Protein AF-A0A553MPU0-F1 (afdb_monomer_lite)

Foldseek 3Di:
DVLVVLLVVVCVLPVPQRDPDCVVVDFTWADLVSVCPDPVRVPPPLSQLLLLLLDPVSRSTDGSVSSVVSVQLVDPPHDPVSVVVSVVSSVVVVVVVPD

pLDDT: mean 90.35, std 10.64, range [38.84, 97.44]

Sequence (99 aa):
MIFLRLFHRYRDLAPQLVPLDYTTEPTVKLPYELIGSMPELKDNPFRQRIAEVFSEDGQGNLTLDDFLDMFSVLSEMAPRDLKAYYAFKIYEINRQNLN

InterPro domains:
  IPR011992 EF-hand domain pair [SSF47473] (39-96)
  IPR051433 Calcium and Integrin-Binding [PTHR45791] (4-97)

Structure (mmCIF, N/CA/C/O backbone):
data_AF-A0A553MPU0-F1
#
_entry.id   AF-A0A553MPU0-F1
#
loop_
_atom_site.group_PDB
_atom_site.id
_atom_site.type_symbol
_atom_site.label_atom_id
_atom_site.label_alt_id
_atom_site.label_comp_id
_atom_site.label_asym_id
_atom_site.label_entity_id
_atom_site.label_seq_id
_atom_site.pdbx_PDB_ins_code
_atom_site.Cartn_x
_atom_site.Cartn_y
_atom_site.Cartn_z
_atom_site.occupancy
_atom_site.B_iso_or_equiv
_atom_site.auth_seq_id
_atom_site.auth_comp_id
_atom_site.auth_asym_id
_atom_site.auth_atom_id
_atom_site.pdbx_PDB_model_num
ATOM 1 N N . MET A 1 1 ? 13.175 -13.945 5.491 1.00 67.12 1 MET A N 1
ATOM 2 C CA . MET A 1 1 ? 12.250 -14.810 4.713 1.00 67.12 1 MET A CA 1
ATOM 3 C C . MET A 1 1 ? 10.912 -14.136 4.366 1.00 67.12 1 MET A C 1
ATOM 5 O O . MET A 1 1 ? 10.346 -14.492 3.345 1.00 67.12 1 MET A O 1
ATOM 9 N N . ILE A 1 2 ? 10.404 -13.175 5.158 1.00 81.75 2 ILE A N 1
ATOM 10 C CA . ILE A 1 2 ? 9.120 -12.476 4.901 1.00 81.75 2 ILE A CA 1
ATOM 11 C C . ILE A 1 2 ? 9.201 -11.513 3.706 1.00 81.75 2 ILE A C 1
ATOM 13 O O . ILE A 1 2 ? 8.344 -11.576 2.834 1.00 81.75 2 ILE A O 1
ATOM 17 N N . PHE A 1 3 ? 10.266 -10.709 3.620 1.00 85.81 3 PHE A N 1
ATOM 18 C CA . PHE A 1 3 ? 10.491 -9.773 2.510 1.00 85.81 3 PHE A CA 1
ATOM 19 C C . PHE A 1 3 ? 10.394 -10.453 1.135 1.00 85.81 3 PHE A C 1
ATOM 21 O O . PHE A 1 3 ? 9.581 -10.060 0.312 1.00 85.81 3 PHE A O 1
ATOM 28 N N . LEU A 1 4 ? 11.138 -11.548 0.924 1.00 90.06 4 LEU A N 1
ATOM 29 C CA . LEU A 1 4 ? 11.112 -12.301 -0.338 1.00 90.06 4 LEU A CA 1
ATOM 30 C C . LEU A 1 4 ? 9.707 -12.813 -0.692 1.00 90.06 4 LEU A C 1
ATOM 32 O O . LEU A 1 4 ? 9.329 -12.811 -1.857 1.00 90.06 4 LEU A O 1
ATOM 36 N N . ARG A 1 5 ? 8.907 -13.225 0.302 1.00 92.44 5 ARG A N 1
ATOM 37 C CA . ARG A 1 5 ? 7.523 -13.662 0.063 1.00 92.44 5 ARG A CA 1
ATOM 38 C C . ARG A 1 5 ? 6.638 -12.509 -0.404 1.00 92.44 5 ARG A C 1
ATOM 40 O O . ARG A 1 5 ? 5.850 -12.703 -1.323 1.00 92.44 5 ARG A O 1
ATOM 47 N N . LEU A 1 6 ? 6.759 -11.336 0.219 1.00 93.94 6 LEU A N 1
ATOM 48 C CA . LEU A 1 6 ? 5.999 -10.150 -0.182 1.00 93.94 6 LEU A CA 1
ATOM 49 C C . LEU A 1 6 ? 6.450 -9.630 -1.549 1.00 93.94 6 LEU A C 1
ATOM 51 O O . LEU A 1 6 ? 5.602 -9.299 -2.368 1.00 93.94 6 LEU A O 1
ATOM 55 N N . PHE A 1 7 ? 7.752 -9.668 -1.834 1.00 94.62 7 PHE A N 1
ATOM 56 C CA . PHE A 1 7 ? 8.293 -9.353 -3.152 1.00 94.62 7 PHE A CA 1
ATOM 57 C C . PHE A 1 7 ? 7.713 -10.257 -4.246 1.00 94.62 7 PHE A C 1
ATOM 59 O O . PHE A 1 7 ? 7.209 -9.767 -5.253 1.00 94.62 7 PHE A O 1
ATOM 66 N N . HIS A 1 8 ? 7.726 -11.578 -4.038 1.00 94.88 8 HIS A N 1
ATOM 67 C CA . HIS A 1 8 ? 7.133 -12.505 -5.000 1.00 94.88 8 HIS A CA 1
ATOM 68 C C . HIS A 1 8 ? 5.636 -12.253 -5.185 1.00 94.88 8 HIS A C 1
ATOM 70 O O . HIS A 1 8 ? 5.188 -12.208 -6.320 1.00 94.88 8 HIS A O 1
ATOM 76 N N . ARG A 1 9 ? 4.884 -11.973 -4.112 1.00 94.81 9 ARG A N 1
ATOM 77 C CA . ARG A 1 9 ? 3.467 -11.587 -4.228 1.00 94.81 9 ARG A CA 1
ATOM 78 C C . ARG A 1 9 ? 3.264 -10.309 -5.042 1.00 94.81 9 ARG A C 1
ATOM 80 O O . ARG A 1 9 ? 2.392 -10.285 -5.900 1.00 94.81 9 ARG A O 1
ATOM 87 N N . TYR A 1 10 ? 4.060 -9.270 -4.790 1.00 96.06 10 TYR A N 1
ATOM 88 C CA . TYR A 1 10 ? 4.020 -8.023 -5.556 1.00 96.06 10 TYR A CA 1
ATOM 89 C C . TYR A 1 10 ? 4.276 -8.299 -7.042 1.00 96.06 10 TYR A C 1
ATOM 91 O O . TYR A 1 10 ? 3.526 -7.857 -7.908 1.00 96.06 10 TYR A O 1
ATOM 99 N N . ARG A 1 11 ? 5.274 -9.132 -7.350 1.00 95.94 11 ARG A N 1
ATOM 100 C CA . ARG A 1 11 ? 5.548 -9.565 -8.721 1.00 95.94 11 ARG A CA 1
ATOM 101 C C . ARG A 1 11 ? 4.418 -10.395 -9.328 1.00 95.94 11 ARG A C 1
ATOM 103 O O . ARG A 1 11 ? 4.103 -10.182 -10.493 1.00 95.94 11 ARG A O 1
ATOM 110 N N . ASP A 1 12 ? 3.809 -11.306 -8.579 1.00 95.88 12 ASP A N 1
ATOM 111 C CA . ASP A 1 12 ? 2.748 -12.194 -9.072 1.00 95.88 12 ASP A CA 1
ATOM 112 C C . ASP A 1 12 ? 1.495 -11.421 -9.516 1.00 95.88 12 ASP A C 1
ATOM 114 O O . ASP A 1 12 ? 0.767 -11.890 -10.390 1.00 95.88 12 ASP A O 1
ATOM 118 N N . LEU A 1 13 ? 1.269 -10.217 -8.976 1.00 95.88 13 LEU A N 1
ATOM 119 C CA . LEU A 1 13 ? 0.192 -9.327 -9.420 1.00 95.88 13 LEU A C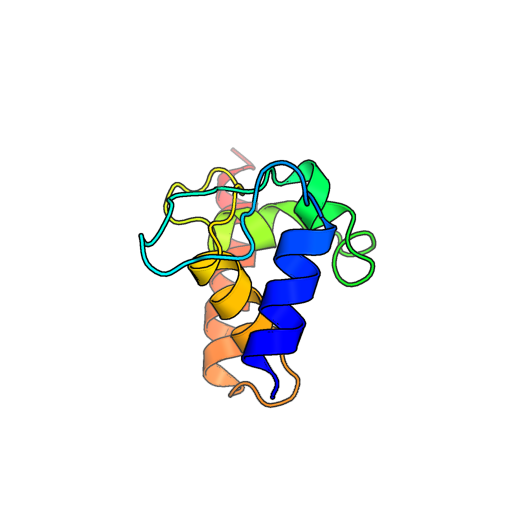A 1
ATOM 120 C C . LEU A 1 13 ? 0.409 -8.797 -10.847 1.00 95.88 13 LEU A C 1
ATOM 122 O O . LEU A 1 13 ? -0.559 -8.619 -11.584 1.00 95.88 13 LEU A O 1
ATOM 126 N N . ALA A 1 14 ? 1.657 -8.543 -11.249 1.00 95.50 14 ALA A N 1
ATOM 127 C CA . ALA A 1 14 ? 1.995 -8.095 -12.601 1.00 95.50 14 ALA A CA 1
ATOM 128 C C . ALA A 1 14 ? 3.416 -8.534 -13.005 1.00 95.50 14 ALA A C 1
ATOM 130 O O . ALA A 1 14 ? 4.342 -7.711 -13.062 1.00 95.50 14 ALA A O 1
ATOM 131 N N . PRO A 1 15 ? 3.622 -9.819 -13.342 1.00 94.69 15 PRO A N 1
ATOM 132 C CA . PRO A 1 15 ? 4.952 -10.359 -13.627 1.00 94.69 15 PRO A CA 1
ATOM 133 C C . PRO A 1 15 ? 5.590 -9.749 -14.882 1.00 94.69 15 PRO A C 1
ATOM 135 O O . PRO A 1 15 ? 6.810 -9.796 -15.047 1.00 94.69 15 PRO A O 1
ATOM 138 N N . GLN A 1 16 ? 4.792 -9.158 -15.767 1.00 92.94 16 GLN A N 1
ATOM 139 C CA . GLN A 1 16 ? 5.264 -8.418 -16.935 1.00 92.94 16 GLN A CA 1
ATOM 140 C C . GLN A 1 16 ? 5.771 -7.003 -16.609 1.00 92.94 16 GLN A C 1
ATOM 142 O O . GLN A 1 16 ? 6.486 -6.431 -17.424 1.00 92.94 16 GLN A O 1
ATOM 147 N N . LEU A 1 17 ? 5.408 -6.438 -15.451 1.00 92.00 17 LEU A N 1
ATOM 148 C CA . LEU A 1 17 ? 5.790 -5.077 -15.047 1.00 92.00 17 LEU A CA 1
ATOM 149 C C . LEU A 1 17 ? 6.909 -5.061 -14.001 1.00 92.00 17 LEU A C 1
ATOM 151 O O . LEU A 1 17 ? 7.752 -4.172 -14.019 1.00 92.00 17 LEU A O 1
ATOM 155 N N . VAL A 1 18 ? 6.915 -6.031 -13.087 1.00 94.56 18 VAL A N 1
ATOM 156 C CA . VAL A 1 18 ? 7.789 -6.043 -11.902 1.00 94.56 18 VAL A CA 1
ATOM 157 C C . VAL A 1 18 ? 8.984 -6.965 -12.142 1.00 94.56 18 VAL A C 1
ATOM 159 O O . VAL A 1 18 ? 8.803 -8.160 -11.973 1.00 94.56 18 VAL A O 1
ATOM 162 N N . PRO A 1 19 ? 10.193 -6.520 -12.516 1.00 92.94 19 PRO A N 1
ATOM 163 C CA . PRO A 1 19 ? 11.308 -7.427 -12.822 1.00 92.94 19 PRO A CA 1
ATOM 164 C C . PRO A 1 19 ? 11.745 -8.281 -11.615 1.00 92.94 19 PRO A C 1
ATOM 166 O O . PRO A 1 19 ? 11.483 -7.945 -10.467 1.00 92.94 19 PRO A O 1
ATOM 169 N N . LEU A 1 20 ? 12.419 -9.412 -11.865 1.00 91.19 20 LEU A N 1
ATOM 170 C CA . LEU A 1 20 ? 13.065 -10.191 -10.790 1.00 91.19 20 LEU A CA 1
ATOM 171 C C . LEU A 1 20 ? 14.336 -9.514 -10.276 1.00 91.19 20 LEU A C 1
ATOM 173 O O . LEU A 1 20 ? 14.673 -9.647 -9.103 1.00 91.19 20 LEU A O 1
ATOM 177 N N . ASP A 1 21 ? 15.043 -8.831 -11.173 1.00 89.75 21 ASP A N 1
ATOM 178 C CA . ASP A 1 21 ? 16.233 -8.066 -10.847 1.00 89.75 21 ASP A CA 1
ATOM 179 C C . ASP A 1 21 ? 15.830 -6.658 -10.403 1.00 89.75 21 ASP A C 1
ATOM 181 O O . ASP A 1 21 ? 15.263 -5.884 -11.175 1.00 89.75 21 ASP A O 1
ATOM 185 N N . TYR A 1 22 ? 16.102 -6.367 -9.134 1.00 86.94 22 TYR A N 1
ATOM 186 C CA . TYR A 1 22 ? 15.849 -5.079 -8.492 1.00 86.94 22 TYR A CA 1
ATOM 187 C C . TYR A 1 22 ? 17.143 -4.303 -8.205 1.00 86.94 22 TYR A C 1
ATOM 189 O O . TYR A 1 22 ? 17.096 -3.277 -7.535 1.00 86.94 22 TYR A O 1
ATOM 197 N N . THR A 1 23 ? 18.298 -4.749 -8.718 1.00 88.75 23 THR A N 1
ATOM 198 C CA . THR A 1 23 ? 19.594 -4.071 -8.504 1.00 88.75 23 THR A CA 1
ATOM 199 C C . THR A 1 23 ? 19.637 -2.646 -9.050 1.00 88.75 23 THR A C 1
ATOM 201 O O . THR A 1 23 ? 20.424 -1.834 -8.574 1.00 88.75 23 THR A O 1
ATOM 204 N N . THR A 1 24 ? 18.788 -2.330 -10.029 1.00 88.12 24 THR A N 1
ATOM 205 C CA . THR A 1 24 ? 18.650 -0.986 -10.602 1.00 88.12 24 THR A CA 1
ATOM 206 C C . THR A 1 24 ? 17.559 -0.150 -9.931 1.00 88.12 24 THR A C 1
ATOM 208 O O . THR A 1 24 ? 17.230 0.907 -10.459 1.00 88.12 24 THR A O 1
ATOM 211 N N . GLU A 1 25 ? 16.946 -0.647 -8.851 1.00 86.31 25 GLU A N 1
ATOM 212 C CA . GLU A 1 25 ? 15.862 0.012 -8.105 1.00 86.31 25 GLU A CA 1
ATOM 213 C C . GLU A 1 25 ? 14.757 0.586 -9.019 1.00 86.31 25 GLU A C 1
ATOM 215 O O . GLU A 1 25 ? 14.487 1.789 -9.031 1.00 86.31 25 GLU A O 1
ATOM 220 N N . PRO A 1 26 ? 14.122 -0.256 -9.859 1.00 89.81 26 PRO A N 1
ATOM 221 C CA . PRO A 1 26 ? 13.153 0.227 -10.829 1.00 89.81 26 PRO A CA 1
ATOM 222 C C . PRO A 1 26 ? 11.910 0.796 -10.133 1.00 89.81 26 PRO A C 1
ATOM 224 O O . PRO A 1 26 ? 11.285 0.145 -9.294 1.00 89.81 26 PRO A O 1
ATOM 227 N N . THR A 1 27 ? 11.489 1.991 -10.546 1.00 88.12 27 THR A N 1
ATOM 228 C CA . THR A 1 27 ? 10.264 2.630 -10.047 1.00 88.12 27 THR A CA 1
ATOM 229 C C . THR A 1 27 ? 9.030 2.035 -10.728 1.00 88.12 27 THR A C 1
ATOM 231 O O . THR A 1 27 ? 8.472 2.599 -11.669 1.00 88.12 27 THR A O 1
ATOM 234 N N . VAL A 1 28 ? 8.604 0.860 -10.265 1.00 94.69 28 VAL A N 1
ATOM 235 C CA . VAL A 1 28 ? 7.370 0.204 -10.717 1.00 94.69 28 VAL A CA 1
ATOM 236 C C . VAL A 1 28 ? 6.267 0.484 -9.711 1.00 94.69 28 VAL A C 1
ATOM 238 O O . VAL A 1 28 ? 6.422 0.141 -8.541 1.00 94.69 28 VAL A O 1
ATOM 241 N N . LYS A 1 29 ? 5.149 1.052 -10.175 1.00 96.00 29 LYS A N 1
ATOM 242 C CA . LYS A 1 29 ? 3.916 1.200 -9.394 1.00 96.00 29 LYS A CA 1
ATOM 243 C C . LYS A 1 29 ? 2.861 0.226 -9.900 1.00 96.00 29 LYS A C 1
ATOM 245 O O . LYS A 1 29 ? 2.566 0.211 -11.097 1.00 96.00 29 LYS A O 1
ATOM 250 N N . LEU A 1 30 ? 2.277 -0.564 -9.006 1.00 97.00 30 LEU A N 1
ATOM 251 C CA . LEU A 1 30 ? 1.122 -1.388 -9.335 1.00 97.00 30 LEU A CA 1
ATOM 252 C C . LEU A 1 30 ? -0.176 -0.592 -9.201 1.00 97.00 30 LEU A C 1
ATOM 254 O O . LEU A 1 30 ? -0.365 0.077 -8.183 1.00 97.00 30 LE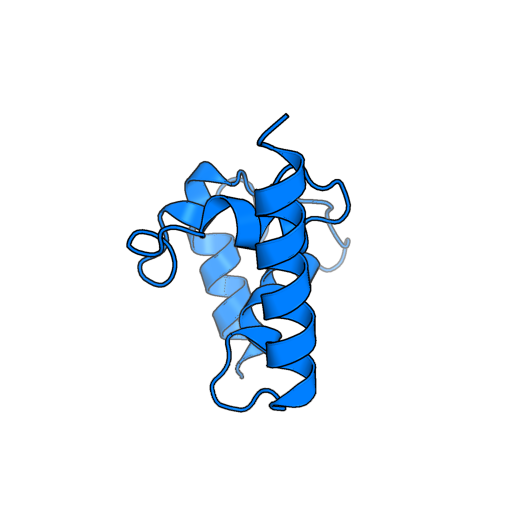U A O 1
ATOM 258 N N . PRO A 1 31 ? -1.085 -0.705 -10.186 1.00 96.50 31 PRO A N 1
ATOM 259 C CA . PRO A 1 31 ? -2.414 -0.127 -10.095 1.00 96.50 31 PRO A CA 1
ATOM 260 C C . PRO A 1 31 ? -3.198 -0.633 -8.885 1.00 96.50 31 PRO A C 1
ATOM 262 O O . PRO A 1 31 ? -3.149 -1.831 -8.568 1.00 96.50 31 PRO A O 1
ATOM 265 N N . TYR A 1 32 ? -3.978 0.250 -8.259 1.00 94.56 32 TYR A N 1
ATOM 266 C CA . TYR A 1 32 ? -4.874 -0.124 -7.162 1.00 94.56 32 TYR A CA 1
ATOM 267 C C . TYR A 1 32 ? -5.798 -1.290 -7.541 1.00 94.56 32 TYR A C 1
ATOM 269 O O . TYR A 1 32 ? -6.071 -2.135 -6.698 1.00 94.56 32 TYR A O 1
ATOM 277 N N . GLU A 1 33 ? -6.252 -1.405 -8.788 1.00 95.44 33 GLU A N 1
ATOM 278 C CA . GLU A 1 33 ? -7.145 -2.487 -9.219 1.00 95.44 33 GLU A CA 1
ATOM 279 C C . GLU A 1 33 ? -6.529 -3.871 -8.979 1.00 95.44 33 GLU A C 1
ATOM 281 O O . GLU A 1 33 ? -7.234 -4.804 -8.588 1.00 95.44 33 GLU A O 1
ATOM 286 N N . LEU A 1 34 ? -5.209 -4.001 -9.155 1.00 96.56 34 LEU A N 1
ATOM 287 C CA . LEU A 1 34 ? -4.485 -5.238 -8.866 1.00 96.56 34 LEU A CA 1
ATOM 288 C C . LEU A 1 34 ? -4.331 -5.437 -7.356 1.00 96.56 34 LEU A C 1
ATOM 290 O O . LEU A 1 34 ? -4.651 -6.511 -6.847 1.00 96.56 34 LEU A O 1
ATOM 294 N N . ILE A 1 35 ? -3.916 -4.396 -6.631 1.00 95.69 35 ILE A N 1
ATOM 295 C CA . ILE A 1 35 ? -3.746 -4.429 -5.170 1.00 95.69 35 ILE A CA 1
ATOM 296 C C . ILE A 1 35 ? -5.074 -4.773 -4.465 1.00 95.69 35 ILE A C 1
ATOM 298 O O . ILE A 1 35 ? -5.147 -5.686 -3.646 1.00 95.69 35 ILE A O 1
ATOM 302 N N . GLY A 1 36 ? -6.158 -4.086 -4.812 1.00 94.38 36 GLY A N 1
ATOM 303 C CA . GLY A 1 36 ? -7.490 -4.253 -4.236 1.00 94.38 36 GLY A CA 1
ATOM 304 C C . GLY A 1 36 ? -8.168 -5.576 -4.597 1.00 94.38 36 GLY A C 1
ATOM 305 O O . GLY A 1 36 ? -9.139 -5.949 -3.940 1.00 94.38 36 GLY A O 1
ATOM 306 N N . SER A 1 37 ? -7.661 -6.302 -5.600 1.00 94.56 37 SER A N 1
ATOM 307 C CA . SER A 1 37 ? -8.128 -7.652 -5.942 1.00 94.56 37 SER A CA 1
ATOM 308 C C . SER A 1 37 ? -7.584 -8.742 -5.009 1.00 94.56 37 SER A C 1
ATOM 310 O O . SER A 1 37 ? -8.118 -9.856 -4.989 1.00 94.56 37 SER A O 1
ATOM 312 N N . MET A 1 38 ? -6.551 -8.432 -4.213 1.00 94.25 38 MET A N 1
ATOM 313 C CA . MET A 1 38 ? -5.949 -9.385 -3.283 1.00 94.25 38 MET A CA 1
ATOM 314 C C . MET A 1 38 ? -6.974 -9.890 -2.255 1.00 94.25 38 MET A C 1
ATOM 316 O O . MET A 1 38 ? -7.772 -9.094 -1.754 1.00 94.25 38 MET A O 1
ATOM 320 N N . PRO A 1 39 ? -6.950 -11.183 -1.878 1.00 91.31 39 PRO A N 1
ATOM 321 C CA . PRO A 1 39 ? -7.878 -11.747 -0.898 1.00 91.31 39 PRO A CA 1
ATOM 322 C C . PRO A 1 39 ? -7.942 -10.985 0.431 1.00 91.31 39 PRO A C 1
ATOM 324 O O . PRO A 1 39 ? -9.011 -10.896 1.025 1.00 91.31 39 PRO A O 1
ATOM 327 N N . GLU A 1 40 ? -6.824 -10.415 0.875 1.00 88.81 40 GLU A N 1
ATOM 328 C CA . GLU A 1 40 ? -6.707 -9.643 2.114 1.00 88.81 40 GLU A CA 1
ATOM 329 C C . GLU A 1 40 ? -7.451 -8.295 2.066 1.00 88.81 40 GLU A C 1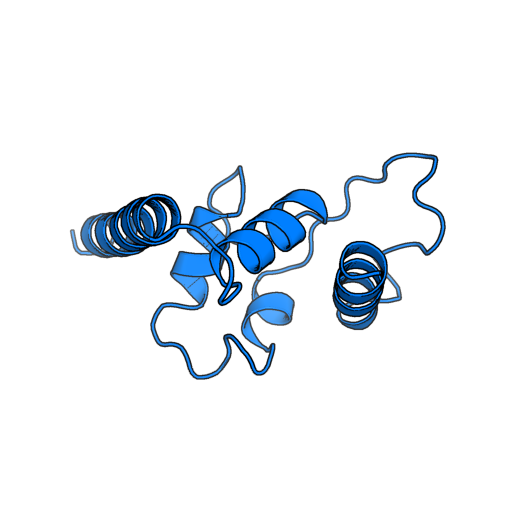
ATOM 331 O O . GLU A 1 40 ? -7.798 -7.743 3.111 1.00 88.81 40 GLU A O 1
ATOM 336 N N . LEU A 1 41 ? -7.702 -7.759 0.866 1.00 92.06 41 LEU A N 1
ATOM 337 C CA . LEU A 1 41 ? -8.302 -6.439 0.658 1.00 92.06 41 LEU A CA 1
ATOM 338 C C . LEU A 1 41 ? -9.652 -6.488 -0.059 1.00 92.06 41 LEU A C 1
ATOM 340 O O . LEU A 1 41 ? -10.482 -5.614 0.173 1.00 92.06 41 LEU A O 1
ATOM 344 N N . LYS A 1 42 ? -9.918 -7.488 -0.902 1.00 93.06 42 LYS A N 1
ATOM 345 C CA . LYS A 1 42 ? -11.098 -7.507 -1.781 1.00 93.06 42 LYS A CA 1
ATOM 346 C C . LYS A 1 42 ? -12.427 -7.372 -1.032 1.00 93.06 42 LYS A C 1
ATOM 348 O O . LYS A 1 42 ? -13.321 -6.700 -1.532 1.00 93.06 42 LYS A O 1
ATOM 353 N N . ASP A 1 43 ? -12.539 -7.935 0.168 1.00 92.06 43 ASP A N 1
ATOM 354 C CA . ASP A 1 43 ? -13.768 -7.901 0.970 1.00 92.06 43 ASP A CA 1
ATOM 355 C C . ASP A 1 43 ? -13.764 -6.749 1.994 1.00 92.06 43 ASP A C 1
ATOM 357 O O . ASP A 1 43 ? -14.721 -6.563 2.745 1.00 92.06 43 ASP A O 1
ATOM 361 N N . ASN A 1 44 ? -12.693 -5.949 2.030 1.00 91.12 44 ASN A N 1
ATOM 362 C CA . ASN A 1 44 ? -12.552 -4.834 2.954 1.00 91.12 44 ASN A CA 1
ATOM 363 C C . ASN A 1 44 ? -13.213 -3.564 2.375 1.00 91.12 44 ASN A C 1
ATOM 365 O O . ASN A 1 44 ? -12.781 -3.076 1.326 1.00 91.12 44 ASN A O 1
ATOM 369 N N . PRO A 1 45 ? -14.210 -2.963 3.054 1.00 92.00 45 PRO A N 1
ATOM 370 C CA . PRO A 1 45 ? -14.883 -1.754 2.569 1.00 92.00 45 PRO A CA 1
ATOM 371 C C . PRO A 1 45 ? -13.952 -0.535 2.468 1.00 92.00 45 PRO A C 1
ATOM 373 O O . PRO A 1 45 ? -14.255 0.410 1.744 1.00 92.00 45 PRO A O 1
ATOM 376 N N . PHE A 1 46 ? -12.804 -0.550 3.152 1.00 92.56 46 PHE A N 1
ATOM 377 C CA . PHE A 1 46 ? -11.810 0.522 3.119 1.00 92.56 46 PHE A CA 1
ATOM 378 C C . PHE A 1 46 ? -10.644 0.241 2.168 1.00 92.56 46 PHE A C 1
ATOM 380 O O . PHE A 1 46 ? -9.685 1.005 2.166 1.00 92.56 46 PHE A O 1
ATOM 387 N N . ARG A 1 47 ? -10.690 -0.821 1.352 1.00 93.75 47 ARG A N 1
ATOM 388 C CA . ARG A 1 47 ? -9.550 -1.262 0.524 1.00 93.75 47 ARG A CA 1
ATOM 389 C C . ARG A 1 47 ? -8.931 -0.170 -0.350 1.00 93.75 47 ARG A C 1
ATOM 391 O O . ARG A 1 47 ? -7.711 -0.091 -0.433 1.00 93.75 47 ARG A O 1
ATOM 398 N N . GLN A 1 48 ? -9.754 0.697 -0.942 1.00 93.19 48 GLN A N 1
ATOM 399 C CA . GLN A 1 48 ? -9.267 1.825 -1.736 1.00 93.19 48 GLN A CA 1
ATOM 400 C C . GLN A 1 48 ? -8.534 2.838 -0.855 1.00 93.19 48 GLN A C 1
ATOM 402 O O . GLN A 1 48 ? -7.418 3.230 -1.163 1.00 93.19 48 GLN A O 1
ATOM 407 N N . ARG A 1 49 ? -9.119 3.190 0.294 1.00 93.62 49 ARG A N 1
ATOM 408 C CA . ARG A 1 49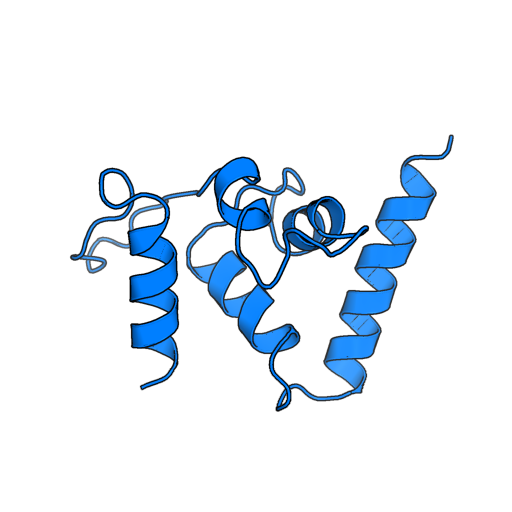 ? -8.518 4.133 1.246 1.00 93.62 49 ARG A CA 1
ATOM 409 C C . ARG A 1 49 ? -7.236 3.594 1.863 1.00 93.62 49 ARG A C 1
ATOM 411 O O . ARG A 1 49 ? -6.319 4.362 2.107 1.00 93.62 49 ARG A O 1
ATOM 418 N N . ILE A 1 50 ? -7.157 2.286 2.100 1.00 95.00 50 ILE A N 1
ATOM 419 C CA . ILE A 1 50 ? -5.919 1.634 2.535 1.00 95.00 50 ILE A CA 1
ATOM 420 C C . ILE A 1 50 ? -4.830 1.889 1.492 1.00 95.00 50 ILE A C 1
ATOM 422 O O . ILE A 1 50 ? -3.789 2.429 1.847 1.00 95.00 50 ILE A O 1
ATOM 426 N N . ALA A 1 51 ? -5.087 1.580 0.218 1.00 95.88 51 ALA A N 1
ATOM 427 C CA . ALA A 1 51 ? -4.113 1.814 -0.844 1.00 95.88 51 ALA A CA 1
ATOM 428 C C . ALA A 1 51 ? -3.718 3.298 -0.944 1.00 95.88 51 ALA A C 1
ATOM 430 O O . ALA A 1 51 ? -2.536 3.612 -0.989 1.00 95.88 51 ALA A O 1
ATOM 431 N N . GLU A 1 52 ? -4.682 4.219 -0.897 1.00 95.31 52 GLU A N 1
ATOM 432 C CA . GLU A 1 52 ? -4.418 5.665 -0.946 1.00 95.31 52 GLU A CA 1
ATOM 433 C C . GLU A 1 52 ? -3.562 6.162 0.233 1.00 95.31 52 GLU A C 1
ATOM 435 O O . GLU A 1 52 ? -2.694 7.008 0.048 1.00 95.31 52 GLU A O 1
ATOM 440 N N . VAL A 1 53 ? -3.766 5.633 1.447 1.00 95.88 53 VAL A N 1
ATOM 441 C CA . VAL A 1 53 ? -2.972 6.011 2.633 1.00 95.88 53 VAL A CA 1
ATOM 442 C C . VAL A 1 53 ? -1.509 5.585 2.516 1.00 95.88 53 VAL A C 1
ATOM 444 O O . VAL A 1 53 ? -0.649 6.267 3.082 1.00 95.88 53 VAL A O 1
ATOM 447 N N . PHE A 1 54 ? -1.247 4.458 1.849 1.00 96.19 54 PHE A N 1
ATOM 448 C CA . PHE A 1 54 ? 0.100 3.917 1.666 1.00 96.19 54 PHE A CA 1
ATOM 449 C C . PHE A 1 54 ? 0.779 4.411 0.389 1.00 96.19 54 PHE A C 1
ATOM 451 O O . PHE A 1 54 ? 1.999 4.440 0.354 1.00 96.19 54 PHE A O 1
ATOM 458 N N . SER A 1 55 ? 0.037 4.837 -0.634 1.00 95.50 55 SER A N 1
ATOM 459 C CA . SER A 1 55 ? 0.634 5.478 -1.807 1.00 95.50 55 SER A CA 1
ATOM 460 C C . SER A 1 55 ? 1.167 6.867 -1.454 1.00 95.50 55 SER A C 1
ATOM 462 O O . SER A 1 55 ? 0.400 7.707 -0.978 1.00 95.50 55 SER A O 1
ATOM 464 N N . GLU A 1 56 ? 2.432 7.152 -1.762 1.00 91.88 56 GLU A N 1
ATOM 465 C CA . GLU A 1 56 ? 3.029 8.479 -1.525 1.00 91.88 56 GLU A CA 1
ATOM 466 C C . GLU A 1 56 ? 2.252 9.631 -2.183 1.00 91.88 56 GLU A C 1
ATOM 468 O O . GLU A 1 56 ? 2.165 10.727 -1.630 1.00 91.88 56 GLU A O 1
ATOM 473 N N . ASP A 1 57 ? 1.678 9.392 -3.366 1.00 91.62 57 ASP A N 1
ATOM 474 C CA . ASP A 1 57 ? 0.925 10.389 -4.136 1.00 91.62 57 ASP A CA 1
ATOM 475 C C . ASP A 1 57 ? -0.581 10.407 -3.825 1.00 91.62 57 ASP A C 1
ATOM 477 O O . ASP A 1 57 ? -1.322 11.196 -4.414 1.00 91.62 57 ASP A O 1
ATOM 481 N N . GLY A 1 58 ? -1.044 9.549 -2.913 1.00 92.69 58 GLY A N 1
ATOM 482 C CA . GLY A 1 58 ? -2.453 9.435 -2.539 1.00 92.69 58 GLY A CA 1
ATOM 483 C C . GLY A 1 58 ? -3.367 8.847 -3.619 1.00 92.69 58 GLY A C 1
ATOM 484 O O . GLY A 1 58 ? -4.582 8.861 -3.434 1.00 92.69 58 GLY A O 1
ATOM 485 N N . GLN A 1 59 ? -2.834 8.345 -4.741 1.00 93.06 59 GLN A N 1
ATOM 486 C CA . GLN A 1 59 ? -3.642 7.809 -5.849 1.00 93.06 59 GLN A CA 1
ATOM 487 C C . GLN A 1 59 ? -3.971 6.317 -5.697 1.00 93.06 59 GLN A C 1
ATOM 489 O O . GLN A 1 59 ? -4.723 5.765 -6.497 1.00 93.06 59 GLN A O 1
ATOM 494 N N . GLY A 1 60 ? -3.395 5.646 -4.699 1.00 94.62 60 GLY A N 1
ATOM 495 C CA . GLY A 1 60 ? -3.596 4.221 -4.434 1.00 94.62 60 GLY A CA 1
ATOM 496 C C . GLY A 1 60 ? -2.720 3.279 -5.261 1.00 94.62 60 GLY A C 1
ATOM 497 O O . GLY A 1 60 ? -2.770 2.066 -5.055 1.00 94.62 60 GLY A O 1
ATOM 498 N N . ASN A 1 61 ? -1.892 3.809 -6.162 1.00 96.75 61 ASN A N 1
ATOM 499 C CA . ASN A 1 61 ? -0.898 3.016 -6.877 1.00 96.75 61 ASN A CA 1
ATOM 500 C C . ASN A 1 61 ? 0.334 2.840 -5.991 1.00 96.75 61 ASN A C 1
ATOM 502 O O . ASN A 1 61 ? 0.898 3.828 -5.524 1.00 96.75 61 ASN A O 1
ATOM 506 N N . LEU A 1 62 ? 0.753 1.596 -5.777 1.00 97.44 62 LEU A N 1
ATOM 507 C CA . LEU A 1 62 ? 1.782 1.270 -4.790 1.00 97.44 62 LEU A CA 1
ATOM 508 C C . LEU A 1 62 ? 3.086 0.890 -5.473 1.00 97.44 62 LEU A C 1
ATOM 510 O O . LEU A 1 62 ? 3.078 0.060 -6.381 1.00 97.44 62 LEU A O 1
ATOM 514 N N . THR A 1 63 ? 4.195 1.464 -5.017 1.00 96.62 63 THR A N 1
ATOM 515 C CA . THR A 1 63 ? 5.537 0.924 -5.257 1.00 96.62 63 THR A CA 1
ATOM 516 C C . THR A 1 63 ? 5.762 -0.354 -4.438 1.00 96.62 63 THR A C 1
ATOM 518 O O . THR A 1 63 ? 4.918 -0.756 -3.631 1.00 96.62 63 THR A O 1
ATOM 521 N N . LEU A 1 64 ? 6.912 -1.014 -4.629 1.00 95.69 64 LEU A N 1
ATOM 522 C CA . LEU A 1 64 ? 7.289 -2.142 -3.775 1.00 95.69 64 LEU A CA 1
ATOM 523 C C . LEU A 1 64 ? 7.416 -1.708 -2.305 1.00 95.69 64 LEU A C 1
ATOM 525 O O . LEU A 1 64 ? 6.964 -2.442 -1.430 1.00 95.69 64 LEU A O 1
ATOM 529 N N . ASP A 1 65 ? 7.982 -0.532 -2.038 1.00 94.81 65 ASP A N 1
ATOM 530 C CA . ASP A 1 65 ? 8.168 -0.034 -0.673 1.00 94.81 65 ASP A CA 1
ATOM 531 C C . ASP A 1 65 ? 6.822 0.281 -0.013 1.00 94.81 65 ASP A C 1
ATOM 533 O O . ASP A 1 65 ? 6.545 -0.236 1.070 1.00 94.81 65 ASP A O 1
ATOM 537 N N . ASP A 1 66 ? 5.917 0.969 -0.719 1.00 96.62 66 ASP A N 1
ATOM 538 C CA . ASP A 1 66 ? 4.557 1.232 -0.223 1.00 96.62 66 ASP A CA 1
ATOM 539 C C . ASP A 1 66 ? 3.813 -0.077 0.102 1.00 96.62 66 ASP A C 1
ATOM 541 O O . ASP A 1 66 ? 3.104 -0.202 1.105 1.00 96.62 66 ASP A O 1
ATOM 545 N N . PHE A 1 67 ? 3.984 -1.091 -0.753 1.00 95.81 67 PHE A N 1
ATOM 546 C CA . PHE A 1 67 ? 3.389 -2.410 -0.565 1.00 95.81 67 PHE A CA 1
ATOM 547 C C . PHE A 1 67 ? 3.948 -3.116 0.678 1.00 95.81 67 PHE A C 1
ATOM 549 O O . PHE A 1 67 ? 3.195 -3.722 1.447 1.00 95.81 67 PHE A O 1
ATOM 556 N N . LEU A 1 68 ? 5.261 -3.044 0.900 1.00 94.94 68 LEU A N 1
ATOM 557 C CA . LEU A 1 68 ? 5.910 -3.614 2.079 1.00 94.94 68 LEU A CA 1
ATOM 558 C C . LEU A 1 68 ? 5.491 -2.895 3.363 1.00 94.94 68 LEU A C 1
ATOM 560 O O . LEU A 1 68 ? 5.235 -3.567 4.368 1.00 94.94 68 LEU A O 1
ATOM 564 N N . ASP A 1 69 ? 5.358 -1.574 3.328 1.00 95.06 69 ASP A N 1
ATOM 565 C CA . ASP A 1 69 ? 4.893 -0.769 4.457 1.00 95.06 69 ASP A CA 1
ATOM 566 C C . ASP A 1 69 ? 3.445 -1.105 4.811 1.00 95.06 69 ASP A C 1
ATOM 568 O O . ASP A 1 69 ? 3.134 -1.384 5.976 1.00 95.06 69 ASP A O 1
ATOM 572 N N . MET A 1 70 ? 2.575 -1.208 3.803 1.00 95.50 70 MET A N 1
ATOM 573 C CA . MET A 1 70 ? 1.189 -1.638 3.980 1.00 95.50 70 MET A CA 1
ATOM 574 C C . MET A 1 70 ? 1.106 -2.988 4.703 1.00 95.50 70 MET A C 1
ATOM 576 O O . MET A 1 70 ? 0.429 -3.112 5.729 1.00 95.50 70 MET A O 1
ATOM 580 N N . PHE A 1 71 ? 1.820 -4.008 4.218 1.00 94.00 71 PHE A N 1
ATOM 581 C CA . PHE A 1 71 ? 1.801 -5.332 4.848 1.00 94.00 71 PHE A CA 1
ATOM 582 C C . PHE A 1 71 ? 2.499 -5.366 6.211 1.00 94.00 71 PHE A C 1
ATOM 584 O O . PHE A 1 71 ? 2.105 -6.154 7.077 1.00 94.00 71 PHE A O 1
ATOM 591 N N . SER A 1 72 ? 3.487 -4.503 6.441 1.00 93.12 72 SER A N 1
ATOM 592 C CA . SER A 1 72 ? 4.136 -4.366 7.747 1.00 93.12 72 SER A CA 1
ATOM 593 C C . SER A 1 72 ? 3.159 -3.855 8.804 1.00 93.12 72 SER A C 1
ATOM 595 O O . SER A 1 72 ? 3.164 -4.367 9.922 1.00 93.12 72 SER A O 1
ATOM 597 N N . VAL A 1 73 ? 2.269 -2.924 8.449 1.00 93.75 73 VAL A N 1
ATOM 598 C CA . VAL A 1 73 ? 1.221 -2.412 9.349 1.00 93.75 73 VAL A CA 1
ATOM 599 C C . VAL A 1 73 ? 0.067 -3.406 9.518 1.00 93.75 73 VAL A C 1
ATOM 601 O O . VAL A 1 73 ? -0.454 -3.560 10.626 1.00 93.75 73 VAL A O 1
ATOM 604 N N . LEU A 1 74 ? -0.328 -4.106 8.450 1.00 90.19 74 LEU A N 1
ATOM 605 C CA . LEU A 1 74 ? -1.404 -5.108 8.495 1.00 90.19 74 LEU A CA 1
ATOM 606 C C . LEU A 1 74 ? -1.006 -6.395 9.234 1.00 90.19 74 LEU A C 1
ATOM 608 O O . LEU A 1 74 ? -1.878 -7.140 9.679 1.00 90.19 74 LEU A O 1
ATOM 612 N N . SER A 1 75 ? 0.292 -6.654 9.403 1.00 90.81 75 SER A N 1
ATOM 613 C CA . SER A 1 75 ? 0.807 -7.812 10.136 1.00 90.81 75 SER A CA 1
ATOM 614 C C . SER A 1 75 ? 0.252 -7.899 11.562 1.00 90.81 75 SER A C 1
ATOM 616 O O . SER A 1 75 ? 0.176 -6.908 12.290 1.00 90.81 75 SER A O 1
ATOM 618 N N . GLU A 1 76 ? -0.066 -9.109 12.025 1.00 89.25 76 GLU A N 1
ATOM 619 C CA . GLU A 1 76 ? -0.441 -9.377 13.424 1.00 89.25 76 GLU A CA 1
ATOM 620 C C . GLU A 1 76 ? 0.630 -8.915 14.421 1.00 89.25 76 GLU A C 1
ATOM 622 O O . GLU A 1 76 ? 0.313 -8.507 15.535 1.00 89.25 76 GLU A O 1
ATOM 627 N N . MET A 1 77 ? 1.895 -8.905 13.999 1.00 91.81 77 MET A N 1
ATOM 628 C CA . MET A 1 77 ? 3.023 -8.495 14.834 1.00 91.81 77 MET A CA 1
ATOM 629 C C . MET A 1 77 ? 3.211 -6.973 14.920 1.00 91.81 77 MET A C 1
ATOM 631 O O . MET A 1 77 ? 4.081 -6.521 15.664 1.00 91.81 77 MET A O 1
ATOM 635 N N . ALA A 1 78 ? 2.454 -6.172 14.159 1.00 93.62 78 ALA A N 1
ATOM 636 C CA . ALA A 1 78 ? 2.644 -4.725 14.158 1.00 93.62 78 ALA A CA 1
ATOM 637 C C . ALA A 1 78 ? 2.190 -4.101 15.497 1.00 93.62 78 ALA A C 1
ATOM 639 O O . ALA A 1 78 ? 1.123 -4.468 16.007 1.00 93.62 78 ALA A O 1
ATOM 640 N N . PRO A 1 79 ? 2.946 -3.138 16.064 1.00 96.69 79 PRO A N 1
ATOM 641 C CA . PRO A 1 79 ? 2.577 -2.465 17.307 1.00 96.69 79 PRO A CA 1
ATOM 642 C C . PRO A 1 79 ? 1.188 -1.822 17.241 1.00 96.69 79 PRO A C 1
ATOM 644 O O . PRO A 1 79 ? 0.802 -1.239 16.225 1.00 96.69 79 PRO A O 1
ATOM 647 N N . ARG A 1 80 ? 0.448 -1.870 18.354 1.00 94.94 80 ARG A N 1
ATOM 648 C CA . ARG A 1 80 ? -0.923 -1.339 18.430 1.00 94.94 80 ARG A CA 1
ATOM 649 C C . ARG A 1 80 ? -0.999 0.147 18.082 1.00 94.94 80 ARG A C 1
ATOM 651 O O . ARG A 1 80 ? -1.917 0.541 17.371 1.00 94.94 80 ARG A O 1
ATOM 658 N N . ASP A 1 81 ? -0.037 0.941 18.542 1.00 96.62 81 ASP A N 1
ATOM 659 C CA . ASP A 1 81 ? -0.023 2.389 18.307 1.00 96.62 81 ASP A CA 1
ATOM 660 C C . ASP A 1 81 ? 0.197 2.720 16.827 1.00 96.62 81 ASP A C 1
ATOM 662 O O . ASP A 1 81 ? -0.453 3.613 16.287 1.00 96.62 81 ASP A O 1
ATOM 666 N N . LEU A 1 82 ? 1.028 1.931 16.137 1.00 95.44 82 LEU A N 1
ATOM 667 C CA . LEU A 1 82 ? 1.225 2.048 14.693 1.00 95.44 82 LEU A CA 1
ATOM 668 C C . LEU A 1 82 ? -0.065 1.713 13.934 1.00 95.44 82 LEU A C 1
ATOM 670 O O . LEU A 1 82 ? -0.489 2.474 13.064 1.00 95.44 82 LEU A O 1
ATOM 674 N N . LYS A 1 83 ? -0.735 0.611 14.298 1.00 94.69 83 LYS A N 1
ATOM 675 C CA . LYS A 1 83 ? -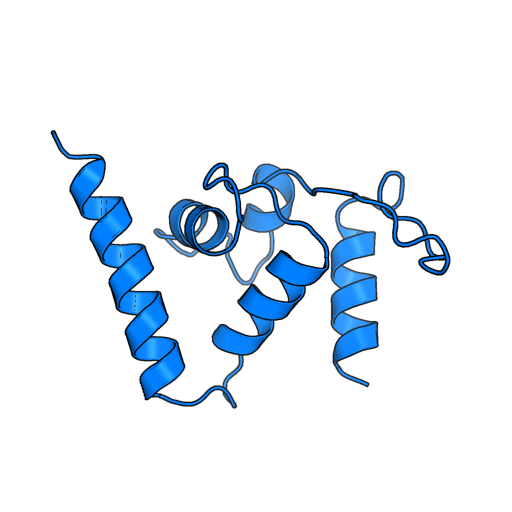2.036 0.252 13.711 1.00 94.69 83 LYS A CA 1
ATOM 676 C C . LYS A 1 83 ? -3.084 1.338 13.958 1.00 94.69 83 LYS A C 1
ATOM 678 O O . LYS A 1 83 ? -3.829 1.678 13.044 1.00 94.69 83 LYS A O 1
ATOM 683 N N . ALA A 1 84 ? -3.134 1.895 15.168 1.00 95.25 84 ALA A N 1
ATOM 684 C CA . ALA A 1 84 ? -4.071 2.957 15.526 1.00 95.25 84 ALA A CA 1
ATOM 685 C C . ALA A 1 84 ? -3.825 4.238 14.714 1.00 95.25 84 ALA A C 1
ATOM 687 O O . ALA A 1 84 ? -4.781 4.827 14.211 1.00 95.25 84 ALA A O 1
ATOM 688 N N . TYR A 1 85 ? -2.561 4.627 14.527 1.00 95.19 85 TYR A N 1
ATOM 689 C CA . TYR A 1 85 ? -2.178 5.762 13.686 1.00 95.19 85 TYR A CA 1
ATOM 690 C C . TYR A 1 85 ? -2.686 5.604 12.244 1.00 95.19 85 TYR A C 1
ATOM 692 O O . TYR A 1 85 ? -3.356 6.493 11.718 1.00 95.19 85 TYR A O 1
ATOM 700 N N . TYR A 1 86 ? -2.446 4.449 11.619 1.00 94.94 86 TYR A N 1
ATOM 701 C CA . TYR A 1 86 ? -2.914 4.196 10.254 1.00 94.94 86 TYR A CA 1
ATOM 702 C C . TYR A 1 86 ? -4.436 4.056 10.156 1.00 94.94 86 TYR A C 1
ATOM 704 O O . TYR A 1 86 ? -5.034 4.571 9.213 1.00 94.94 86 TYR A O 1
ATOM 712 N N . ALA A 1 87 ? -5.085 3.431 11.142 1.00 93.06 87 ALA A N 1
ATOM 713 C CA . ALA A 1 87 ? -6.544 3.364 11.204 1.00 93.06 87 ALA A CA 1
ATOM 714 C C . ALA A 1 87 ? -7.169 4.767 11.245 1.00 93.06 87 ALA A C 1
ATOM 716 O O . ALA A 1 87 ? -8.165 5.019 10.565 1.00 93.06 87 ALA A O 1
ATOM 717 N N . PHE A 1 88 ? -6.554 5.692 11.988 1.00 92.56 88 PHE A N 1
ATOM 718 C CA . PHE A 1 88 ? -6.972 7.089 12.016 1.00 92.56 88 PHE A CA 1
ATOM 719 C C . PHE A 1 88 ? -6.805 7.759 10.646 1.00 92.56 88 PHE A C 1
ATOM 721 O O . PHE A 1 88 ? -7.775 8.320 10.142 1.00 92.56 88 PHE A O 1
ATOM 728 N N . LYS A 1 89 ? -5.645 7.614 9.984 1.00 91.94 89 LYS A N 1
ATOM 729 C CA . LYS A 1 89 ? -5.431 8.155 8.623 1.00 91.94 89 LYS A CA 1
ATOM 730 C C . LYS A 1 89 ? -6.476 7.653 7.621 1.00 91.94 89 LYS A C 1
ATOM 732 O O . LYS A 1 89 ? -7.047 8.450 6.882 1.00 91.94 89 LYS A O 1
ATOM 737 N N . ILE A 1 90 ? -6.761 6.348 7.619 1.00 92.94 90 ILE A N 1
ATOM 738 C CA . ILE A 1 90 ? -7.767 5.736 6.732 1.00 92.94 90 ILE A CA 1
ATOM 739 C C . ILE A 1 90 ? -9.154 6.347 6.986 1.00 92.94 90 ILE A C 1
ATOM 741 O O . ILE A 1 90 ? -9.896 6.639 6.044 1.00 92.94 90 ILE A O 1
ATOM 745 N N . TYR A 1 91 ? -9.505 6.568 8.255 1.00 87.62 91 TYR A N 1
ATOM 746 C CA . TYR A 1 91 ? -10.788 7.154 8.638 1.00 87.62 91 TYR A CA 1
ATOM 747 C C . TYR A 1 91 ? -10.893 8.648 8.290 1.00 87.62 91 TYR A C 1
ATOM 749 O O . TYR A 1 91 ? -11.954 9.114 7.873 1.00 87.62 91 TYR A O 1
ATOM 757 N N . GLU A 1 92 ? -9.812 9.415 8.425 1.00 84.94 92 GLU A N 1
ATOM 758 C CA . GLU A 1 92 ? -9.808 10.842 8.086 1.00 84.94 92 GLU A CA 1
ATOM 759 C C . GLU A 1 92 ? -9.931 11.098 6.584 1.00 84.94 92 GLU A C 1
ATOM 761 O O . GLU A 1 92 ? -10.723 11.956 6.187 1.00 84.94 92 GLU A O 1
ATOM 766 N N . ILE A 1 93 ? -9.236 10.322 5.740 1.00 73.81 93 ILE A N 1
ATOM 767 C CA . ILE A 1 93 ? -9.386 10.424 4.278 1.00 73.81 93 ILE A CA 1
ATOM 768 C C . ILE A 1 93 ? -10.833 10.141 3.870 1.00 73.81 93 ILE A C 1
ATOM 770 O O . ILE A 1 93 ? -11.387 10.836 3.018 1.00 73.81 93 ILE A O 1
ATOM 774 N N . ASN A 1 94 ? -11.491 9.177 4.518 1.00 59.78 94 ASN A N 1
ATOM 775 C CA . ASN A 1 94 ? -12.908 8.911 4.278 1.00 59.78 94 ASN A CA 1
ATOM 776 C C . ASN A 1 94 ? -13.770 10.168 4.519 1.00 59.78 94 ASN A C 1
ATOM 778 O O . ASN A 1 94 ? -14.606 10.520 3.690 1.00 59.78 94 ASN A O 1
ATOM 782 N N . ARG A 1 95 ? -13.502 10.917 5.595 1.00 60.28 95 ARG A N 1
ATOM 783 C CA . ARG A 1 95 ? -14.246 12.145 5.910 1.00 60.28 95 ARG A CA 1
ATOM 784 C C . ARG A 1 95 ? -14.046 13.281 4.908 1.00 60.28 95 ARG A C 1
ATOM 786 O O . ARG A 1 95 ? -14.977 14.052 4.710 1.00 60.28 95 ARG A O 1
ATOM 793 N N . GLN A 1 96 ? -12.874 13.401 4.284 1.00 57.00 96 GLN A N 1
ATOM 794 C CA . GLN A 1 96 ? -12.609 14.477 3.316 1.00 57.00 96 GLN A CA 1
ATOM 795 C C . GLN A 1 96 ? -13.363 14.299 1.987 1.00 57.00 96 GLN A C 1
ATOM 797 O O . GLN A 1 96 ? -13.495 15.255 1.232 1.00 57.00 96 GLN A O 1
ATOM 802 N N . ASN A 1 97 ? -13.907 13.107 1.721 1.00 52.56 97 ASN A N 1
ATOM 803 C CA . ASN A 1 97 ? -14.655 12.790 0.501 1.00 52.56 97 ASN A CA 1
ATOM 804 C C . ASN A 1 97 ? -16.185 12.903 0.670 1.00 52.56 97 ASN A C 1
ATOM 806 O O . ASN A 1 97 ? -16.932 12.378 -0.153 1.00 52.56 97 ASN A O 1
ATOM 810 N N . LEU A 1 98 ? -16.652 13.545 1.748 1.00 48.41 98 LEU A N 1
ATOM 811 C CA . LEU A 1 98 ? -18.075 13.709 2.080 1.00 48.41 98 LEU A CA 1
ATOM 812 C C . LEU A 1 98 ? -18.573 15.167 2.009 1.00 48.41 98 LEU A C 1
ATOM 814 O O . LEU A 1 98 ? -19.630 15.463 2.565 1.00 48.41 98 LEU A O 1
ATOM 818 N N . ASN A 1 99 ? -17.835 16.055 1.334 1.00 38.84 99 ASN A N 1
ATOM 819 C CA . ASN A 1 99 ? -18.216 17.454 1.106 1.00 38.84 99 ASN A CA 1
ATOM 820 C C . ASN A 1 99 ? -18.493 17.729 -0.371 1.00 38.84 99 ASN A C 1
ATOM 822 O O . ASN A 1 99 ? -17.647 17.325 -1.199 1.00 38.84 99 ASN A O 1
#

Radius of gyration: 13.8 Å; chains: 1; bounding box: 38×32×35 Å

Secondary structure (DSSP, 8-state):
-HHHHHHHHHHHH-TTTS-S--TT-----B-HHHHHTSHHHHT-TTHHHHHHHHSTTSSS-B-HHHHHHHHHHHSTTS-HHHHHHHHHHHHHHHHHT--

Organism: NCBI:txid2873325

=== Feature glossary ===
Feature key, reading from the visual/contextual features back to the raw sequence:

Rendered structure images. Six rendered views show the 3D structure from the faces of a cube — i.e. along ±x, ±y, ±z. Rendering representation is drawn randomly per protein from cartoon (secondary-structure ribbons), sticks (backbone bonds), or molecular surface; coloring is either N→C rainbow (blue at the N-terminus through red at the C-terminus) or one color per chain.

Contact-map, Ramachandran, and PAE plots. The contact map is a binary N×N matrix image: pixel (i, j) is dark wher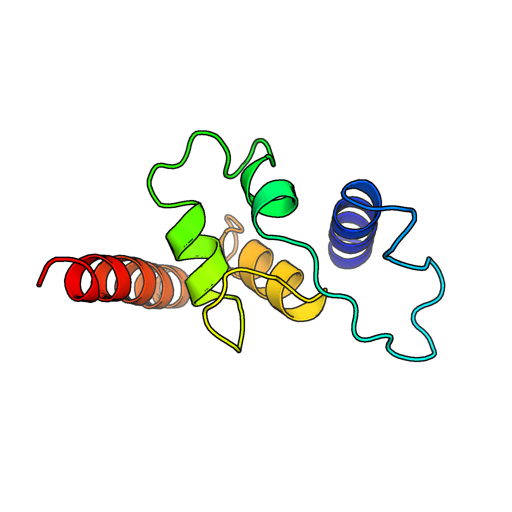e Cα_i and Cα_j are within 8 Å and |i−j|>4. Because the |i−j|>4 filter removes local helical contacts, off-diagonal stripes parallel to the main diagonal indicate parallel β-sheets; stripes perpendicular to it indicate antiparallel β-sheets. The Ramachandran plot scatters every residue's (φ, ψ) pair against the sterically allowed regions. The PAE heatmap renders the predicted-aligned-error matrix.

InterPro / GO / CATH / organism. Database cross-references. InterPro integrates a dozen domain/family signature databases into unified entries with residue-range hits. GO terms attach function/process/location labels with evidence codes. CATH codes position the fold in a four-level structural taxonomy. Organism is the NCBI-taxonomy species name.

Nearest PDB structures. The Foldseek neighbor list gives the closest experimentally determined structures in the PDB, ranked by structural alignment. TM-score near 1 means near-identical fold; near 0.3 means only rough topology match. This is how one finds what a novel AlphaFold prediction most resembles in the solved-structure universe.

Predicted aligned error. PAE(i, j) answers: if I align the predicted and true structures on residue i, how far off (in Å) do I expect residue j to be? A block-diagonal PAE matrix with low values on the blocks and high values off-diagonal is the signature of a multi-domain protein with confidently predicted domains but uncertain inter-domain orientation.

Solvent-accessible surface area. Accessible surface area quantifies burial. A residue with SASA near zero is packed into the hydrophobic core; one with SASA >100 Å² sits on the surface. Computed here via the Shrake–Rupley numerical algorithm with a 1.4 Å probe.

B-factor. B-factor (Debye–Waller factor) reflects atomic displacement in the crystal lattice. It is an experimental observable (units Å²), not a prediction; low values mean the atom is pinned down, high values mean it moves or is heterogeneous across the crystal.

pLDDT. For AlphaFold models, the B-factor field carries pLDDT — the model's own estimate of local accuracy on a 0–100 scale. Regions with pLDDT<50 should be treated as essentially unmodeled; they often correspond to intrinsically disordered segments.

Backbone torsions (φ/ψ). φ (phi) and ψ (psi) are the two rotatable backbone dihedrals per residue: φ is the C(i-1)–N–Cα–C torsion, ψ is the N–Cα–C–N(i+1) torsion, both in degrees on (−180°, 180°]. α-helical residues cluster near (−60°, −45°); β-strand residues near (−120°, +130°). A Ramachandran plot is simply a scatter of (φ, ψ) for every residue.

Radius of gyration, Cα contacts, bounding box. Radius of gyration (Rg) is the root-mean-square distance of Cα atoms from their centroid — a single number for overall size and compactness. A globular domain of N residues has Rg ≈ 2.2·N^0.38 Å; an extended or disordered chain has a much larger Rg. The Cα contact count is the number of residue pairs whose Cα atoms are within 8 Å and are more than four positions apart in sequence — a standard proxy for tertiary packing density. The bounding box is the smallest axis-aligned box enclosing all Cα atoms.

Secondary structure (3-state, P-SEA). Three-state secondary structure (P-SEA) collapses the eight DSSP classes into helix (a), strand (b), and coil (c). P-SEA assigns these from Cα geometry alone — distances and angles — without requiring backbone oxygens, so it works on any Cα trace.

Secondary structure (8-state, DSSP). DSSP 8-state secondary structure assigns each residue one of H (α-helix), G (3₁₀-helix), I (π-helix), E (extended β-strand), B (isolated β-bridge), T (hydrogen-bonded turn), S (bend), or '-' (coil). The assignment is computed from backbone hydrogen-bond geometry via the Kabsch–Sander algorithm.

Foldseek 3Di. A 3Di character summarizes, for each residue, the relative orientation of the Cα frame of its nearest spatial neighbor. Because it encodes fold topology rather than chemistry, 3Di alignments detect remote structural similarity that sequence alignment misses.

mmCIF coordinates. The mmCIF block holds the 3D Cartesian coordinates of each backbone atom (N, Cα, C, O) in ångströms. mmCIF is the PDB's canonical archive format — a tagged-loop text representation of the atomic model.

Sequence. Sequence gives the chain of amino acids in standard one-letter code (A=alanine, C=cysteine, …, Y=tyrosine), read N→C. It is the only feature that is directly encoded by the gene; all structural features are derived from the folded form of this sequence.